Protein AF-A0A956ENQ9-F1 (afdb_monomer)

Sequence (82 aa):
MKAKLTGTKTHENLKAAFAGESQANRRYLYFAKIADVEGYPEVAGNFRDTAEGETGHAHGHLDYLKAAGDPAFFIATAATEN

Mean predicted aligned error: 6.9 Å

pLDDT: mean 85.51, std 19.07, range [38.5, 98.88]

Foldseek 3Di:
DLDLCPPPPVLVVLVVLLVVLVVLLVVLQVVLVVCVVVPNNVSSVVSNVVSVVSVVSNVVSVVNNVSNVPPVPPPVVVVPPD

Secondary structure (DSSP, 8-state):
-----TTSHHHHHHHHHHHHHHHHHHHHHHHHHHHHHHT-HHHHHHHHHHHHHHHHHHHHHHHHHHHTT-GGGTTTTTTS--

Structure (mmCIF, N/CA/C/O backbone):
data_AF-A0A956ENQ9-F1
#
_entry.id   AF-A0A956ENQ9-F1
#
loop_
_atom_site.group_PDB
_atom_site.id
_atom_site.type_symbol
_atom_site.label_atom_id
_atom_site.label_alt_id
_atom_site.label_comp_id
_atom_site.label_asym_id
_atom_site.label_entity_id
_atom_site.label_seq_id
_atom_site.pdbx_PDB_ins_code
_atom_site.Cartn_x
_atom_site.Cartn_y
_atom_site.Cartn_z
_atom_site.occupancy
_atom_site.B_iso_or_equiv
_atom_site.auth_seq_id
_atom_site.auth_comp_id
_atom_site.auth_asym_id
_atom_site.auth_atom_id
_atom_site.pdbx_PDB_model_num
ATOM 1 N N . MET A 1 1 ? -15.584 -13.128 23.571 1.00 41.78 1 MET A N 1
ATOM 2 C CA . MET A 1 1 ? -16.123 -11.752 23.646 1.00 41.78 1 MET A CA 1
ATOM 3 C C . MET A 1 1 ? -15.761 -11.036 22.352 1.00 41.78 1 MET A C 1
ATOM 5 O O . MET A 1 1 ? -14.574 -10.871 22.106 1.00 41.78 1 MET A O 1
ATOM 9 N N . LYS A 1 2 ? -16.723 -10.653 21.498 1.00 50.94 2 LYS A N 1
ATOM 10 C CA . LYS A 1 2 ? -16.434 -9.675 20.433 1.00 50.94 2 LYS A CA 1
ATOM 11 C C . LYS A 1 2 ? -16.164 -8.348 21.138 1.00 50.94 2 LYS A C 1
ATOM 13 O O . LYS A 1 2 ? -17.090 -7.776 21.707 1.00 50.94 2 LYS A O 1
ATOM 18 N N . ALA A 1 3 ? -14.910 -7.907 21.189 1.00 56.19 3 ALA A N 1
ATOM 19 C CA . ALA A 1 3 ? -14.612 -6.565 21.668 1.00 56.19 3 ALA A CA 1
ATOM 20 C C . ALA A 1 3 ? -15.353 -5.584 20.753 1.00 56.19 3 ALA A C 1
ATOM 22 O O . ALA A 1 3 ? -15.184 -5.619 19.534 1.00 56.19 3 ALA A O 1
ATOM 23 N N . LYS A 1 4 ? -16.230 -4.758 21.326 1.00 70.94 4 LYS A N 1
ATOM 24 C CA . LYS A 1 4 ? -16.977 -3.740 20.587 1.00 70.94 4 LYS A CA 1
ATOM 25 C C . LYS A 1 4 ? -15.989 -2.637 20.196 1.00 70.94 4 LYS A C 1
ATOM 27 O O . LYS A 1 4 ? -15.819 -1.670 20.926 1.00 70.94 4 LYS A O 1
ATOM 32 N N . LEU A 1 5 ? -15.268 -2.836 19.091 1.00 79.06 5 LEU A N 1
ATOM 33 C CA . LEU A 1 5 ? -14.258 -1.895 18.597 1.00 79.06 5 LEU A CA 1
ATOM 34 C C . LEU A 1 5 ? -14.902 -0.582 18.134 1.00 79.06 5 LEU A C 1
ATOM 36 O O . LEU A 1 5 ? -14.255 0.460 18.188 1.00 79.06 5 LEU A O 1
ATOM 40 N N . THR A 1 6 ? -16.175 -0.602 17.735 1.00 82.75 6 THR A N 1
ATOM 41 C CA . THR A 1 6 ? -16.923 0.571 17.271 1.00 82.75 6 THR A CA 1
ATOM 42 C C . THR A 1 6 ? -16.813 1.745 18.248 1.00 82.75 6 THR A C 1
ATOM 44 O O . THR A 1 6 ? -17.178 1.633 19.416 1.00 82.75 6 THR A O 1
ATOM 47 N N . GLY A 1 7 ? -16.328 2.882 17.750 1.00 81.19 7 GLY A N 1
ATOM 48 C CA . GLY A 1 7 ? -16.171 4.121 18.524 1.00 81.19 7 GLY A CA 1
ATOM 49 C C . GLY A 1 7 ? -14.916 4.194 19.403 1.00 81.19 7 GLY A C 1
ATOM 50 O O . GLY A 1 7 ? -14.720 5.190 20.088 1.00 81.19 7 GLY A O 1
ATOM 51 N N . THR A 1 8 ? -14.056 3.173 19.393 1.00 90.56 8 THR A N 1
ATOM 52 C CA . THR A 1 8 ? -12.772 3.206 20.115 1.00 90.56 8 THR A CA 1
ATOM 53 C C . THR A 1 8 ? -11.672 3.886 19.300 1.00 90.56 8 THR A C 1
ATOM 55 O O . THR A 1 8 ? -11.742 3.949 18.069 1.00 90.56 8 THR A O 1
ATOM 58 N N . LYS A 1 9 ? -10.584 4.295 19.968 1.00 93.25 9 LYS A N 1
ATOM 59 C CA . LYS A 1 9 ? -9.398 4.823 19.279 1.00 93.25 9 LYS A CA 1
ATOM 60 C C . LYS A 1 9 ? -8.783 3.811 18.309 1.00 93.25 9 LYS A C 1
ATOM 62 O O . LYS A 1 9 ? -8.343 4.177 17.226 1.00 93.25 9 LYS A O 1
ATOM 67 N N . THR A 1 10 ? -8.804 2.529 18.666 1.00 92.12 10 THR A N 1
ATOM 68 C CA . THR A 1 10 ? -8.336 1.447 17.791 1.00 92.12 10 THR A CA 1
ATOM 69 C C . THR A 1 10 ? -9.154 1.366 16.506 1.00 92.12 10 THR A C 1
ATOM 71 O O . THR A 1 10 ? -8.587 1.167 15.439 1.00 92.12 10 THR A O 1
ATOM 74 N N . HIS A 1 11 ? -10.470 1.570 16.574 1.00 90.06 11 HIS A N 1
ATOM 75 C CA . HIS A 1 11 ? -11.322 1.588 15.385 1.00 90.06 11 HIS A CA 1
ATOM 76 C C . HIS A 1 11 ? -11.017 2.765 14.457 1.00 90.06 11 HIS A C 1
ATOM 78 O O . HIS A 1 11 ? -10.926 2.568 13.249 1.00 90.06 11 HIS A O 1
ATOM 84 N N . GLU A 1 12 ? -10.781 3.962 14.998 1.00 91.88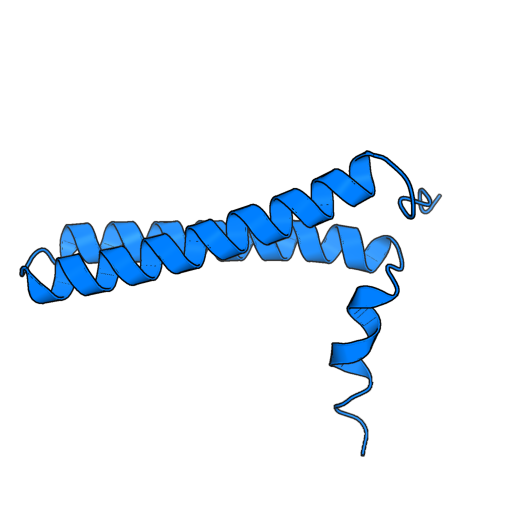 12 GLU A N 1
ATOM 85 C CA . GLU A 1 12 ? -10.303 5.098 14.195 1.00 91.88 12 GLU A CA 1
ATOM 86 C C . GLU A 1 12 ? -8.943 4.811 13.552 1.00 91.88 12 GLU A C 1
ATOM 88 O O . GLU A 1 12 ? -8.755 5.067 12.365 1.00 91.88 12 GLU A O 1
ATOM 93 N N . ASN A 1 13 ? -8.010 4.238 14.318 1.00 95.19 13 ASN A N 1
ATOM 94 C CA . ASN A 1 13 ? -6.677 3.905 13.826 1.00 95.19 13 ASN A CA 1
ATOM 95 C C . ASN A 1 13 ? -6.731 2.860 12.704 1.00 95.19 13 ASN A C 1
ATOM 97 O O . ASN A 1 13 ? -6.006 2.998 11.729 1.00 95.19 13 ASN A O 1
ATOM 101 N N . LEU A 1 14 ? -7.613 1.858 12.795 1.00 93.12 14 LEU A N 1
ATOM 102 C CA . LEU A 1 14 ? -7.816 0.870 11.729 1.00 93.12 14 LEU A CA 1
ATOM 103 C C . LEU A 1 14 ? -8.353 1.511 10.442 1.00 93.12 14 LEU A C 1
ATOM 105 O O . LEU A 1 14 ? -7.888 1.172 9.356 1.00 93.12 14 LEU A O 1
ATOM 109 N N . LYS A 1 15 ? -9.286 2.469 10.544 1.00 92.81 15 LYS A N 1
ATOM 110 C CA . LYS A 1 15 ? -9.770 3.232 9.377 1.00 92.81 15 LYS A CA 1
ATOM 111 C C . LYS A 1 15 ? -8.663 4.075 8.756 1.00 92.81 15 LYS A C 1
ATOM 113 O O . LYS A 1 15 ? -8.516 4.095 7.536 1.00 92.81 15 LYS A O 1
ATOM 118 N N . ALA A 1 16 ? -7.891 4.765 9.594 1.00 96.00 16 ALA A N 1
ATOM 119 C CA . ALA A 1 16 ? -6.773 5.585 9.148 1.00 96.00 16 ALA A CA 1
ATOM 120 C C . ALA A 1 16 ? -5.686 4.734 8.475 1.00 96.00 16 ALA A C 1
ATOM 122 O O . ALA A 1 16 ? -5.198 5.117 7.416 1.00 96.00 16 ALA A O 1
ATOM 123 N N . ALA A 1 17 ? -5.366 3.567 9.041 1.00 96.75 17 ALA A N 1
ATOM 124 C CA . ALA A 1 17 ? -4.420 2.618 8.466 1.00 96.75 17 ALA A CA 1
ATOM 125 C C . ALA A 1 17 ? -4.912 2.104 7.109 1.00 96.75 17 ALA A C 1
ATOM 127 O O . ALA A 1 17 ? -4.211 2.265 6.120 1.00 96.75 17 ALA A O 1
ATOM 128 N N . PHE A 1 18 ? -6.159 1.622 7.011 1.00 96.06 18 PHE A N 1
ATOM 129 C CA . PHE A 1 18 ? -6.743 1.206 5.730 1.00 96.06 18 PHE A CA 1
ATOM 130 C C . PHE A 1 18 ? -6.647 2.298 4.651 1.00 96.06 18 PHE A C 1
ATOM 132 O O . PHE A 1 18 ? -6.251 2.027 3.514 1.00 96.06 18 PHE A O 1
ATOM 139 N N . ALA A 1 19 ? -6.980 3.544 5.002 1.00 96.44 19 ALA A N 1
ATOM 140 C CA . ALA A 1 19 ? -6.858 4.671 4.085 1.00 96.44 19 ALA A CA 1
ATOM 141 C C . ALA A 1 19 ? -5.393 4.963 3.712 1.00 96.44 19 ALA A C 1
ATOM 143 O O . ALA A 1 19 ? -5.120 5.287 2.556 1.00 96.44 19 ALA A O 1
ATOM 144 N N . GLY A 1 20 ? -4.466 4.850 4.666 1.00 98.06 20 GLY A N 1
ATOM 145 C CA . GLY A 1 20 ? -3.029 5.018 4.462 1.00 98.06 20 GLY A CA 1
ATOM 146 C C . GLY A 1 20 ? -2.458 4.000 3.478 1.00 98.06 20 GLY A C 1
ATOM 147 O O . GLY A 1 20 ? -1.873 4.408 2.473 1.00 98.06 20 GLY A O 1
ATOM 148 N N . GLU A 1 21 ? -2.727 2.712 3.702 1.00 98.31 21 GLU A N 1
ATOM 149 C CA . GLU A 1 21 ? -2.258 1.627 2.828 1.00 98.31 21 GLU A CA 1
ATOM 150 C C . GLU A 1 21 ? -2.889 1.709 1.438 1.00 98.31 21 GLU A C 1
ATOM 152 O O . GLU A 1 21 ? -2.206 1.572 0.423 1.00 98.31 21 GLU A O 1
ATOM 157 N N . SER A 1 22 ? -4.170 2.081 1.354 1.00 97.88 22 SER A N 1
ATOM 158 C CA . SER A 1 22 ? -4.832 2.324 0.066 1.00 97.88 22 SER A CA 1
ATOM 159 C C . SER A 1 22 ? -4.172 3.464 -0.720 1.00 97.88 22 SER A C 1
ATOM 161 O O . SER A 1 22 ? -4.018 3.385 -1.939 1.00 97.88 22 SER A O 1
ATOM 163 N N . GLN A 1 23 ? -3.764 4.541 -0.045 1.00 98.56 23 GLN A N 1
ATOM 164 C CA . GLN A 1 23 ? -3.054 5.647 -0.690 1.00 98.56 23 GLN A CA 1
ATOM 165 C C . GLN A 1 23 ? -1.622 5.263 -1.081 1.00 98.56 23 GLN A C 1
ATOM 167 O O . GLN A 1 23 ? -1.158 5.675 -2.146 1.00 98.56 23 GLN A O 1
ATOM 172 N N . ALA A 1 24 ? -0.922 4.493 -0.242 1.00 98.56 24 ALA A N 1
ATOM 173 C CA . ALA A 1 24 ? 0.416 3.986 -0.531 1.00 98.56 24 ALA A CA 1
ATOM 174 C C . ALA A 1 24 ? 0.404 3.081 -1.770 1.00 98.56 24 ALA A C 1
ATOM 176 O O . ALA A 1 24 ? 1.125 3.370 -2.725 1.00 98.56 24 ALA A O 1
ATOM 177 N N . ASN A 1 25 ? -0.514 2.110 -1.824 1.00 98.75 25 ASN A N 1
ATOM 178 C CA . ASN A 1 25 ? -0.754 1.262 -2.992 1.00 98.75 25 ASN A CA 1
ATOM 179 C C . ASN A 1 25 ? -0.902 2.089 -4.282 1.00 98.75 25 ASN A C 1
ATOM 181 O O . ASN A 1 25 ? -0.184 1.866 -5.258 1.00 98.75 25 ASN A O 1
ATOM 185 N N . ARG A 1 26 ? -1.776 3.107 -4.282 1.00 98.69 26 ARG A N 1
ATOM 186 C CA . ARG A 1 26 ? -2.002 3.952 -5.469 1.00 98.69 26 ARG A CA 1
ATOM 187 C C . ARG A 1 26 ? -0.757 4.722 -5.901 1.00 98.69 26 ARG A C 1
ATOM 189 O O . ARG A 1 26 ? -0.533 4.862 -7.104 1.00 98.69 26 ARG A O 1
ATOM 196 N N . ARG A 1 27 ? 0.060 5.201 -4.956 1.00 98.81 27 ARG A N 1
ATOM 197 C CA . ARG A 1 27 ? 1.337 5.864 -5.268 1.00 98.81 27 ARG A CA 1
ATOM 198 C C . ARG A 1 27 ? 2.348 4.888 -5.860 1.00 98.81 27 ARG A C 1
ATOM 200 O O . ARG A 1 27 ? 2.968 5.219 -6.864 1.00 98.81 27 ARG A O 1
ATOM 207 N N . TYR A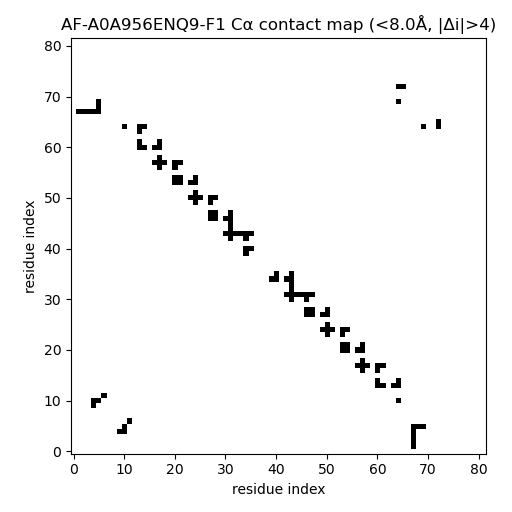 1 28 ? 2.479 3.689 -5.297 1.00 98.81 28 TYR A N 1
ATOM 208 C CA . TYR A 1 28 ? 3.408 2.687 -5.816 1.00 98.81 28 TYR A CA 1
ATOM 209 C C . TYR A 1 28 ? 3.023 2.212 -7.218 1.00 98.81 28 TYR A C 1
ATOM 211 O O . TYR A 1 28 ? 3.882 2.165 -8.092 1.00 98.81 28 TYR A O 1
ATOM 219 N N . LEU A 1 29 ? 1.735 1.992 -7.497 1.00 98.81 29 LEU A N 1
ATOM 220 C CA . LEU A 1 29 ? 1.276 1.689 -8.859 1.00 98.81 29 LEU A CA 1
ATOM 221 C C . LEU A 1 29 ? 1.560 2.833 -9.844 1.00 98.81 29 LEU A C 1
ATOM 223 O O . LEU A 1 29 ? 1.921 2.586 -10.995 1.00 98.81 29 LEU A O 1
ATOM 227 N N . TYR A 1 30 ? 1.423 4.087 -9.402 1.00 98.75 30 TYR A N 1
ATOM 228 C CA . TYR A 1 30 ? 1.790 5.241 -10.220 1.00 98.75 30 TYR A CA 1
ATOM 229 C C . TYR A 1 30 ? 3.296 5.262 -10.518 1.00 98.75 30 TYR A C 1
ATOM 231 O O . TYR A 1 30 ? 3.682 5.419 -11.674 1.00 98.75 30 TYR A O 1
ATOM 239 N N . PHE A 1 31 ? 4.149 5.037 -9.517 1.00 98.75 31 PHE A N 1
ATOM 240 C CA . PHE A 1 31 ? 5.601 4.995 -9.713 1.00 98.75 31 PHE A CA 1
ATOM 241 C C . PHE A 1 31 ? 6.057 3.805 -10.555 1.00 98.75 31 PHE A C 1
ATOM 243 O O . PHE A 1 31 ? 6.944 3.976 -11.386 1.00 98.75 31 PHE A O 1
ATOM 250 N N . ALA A 1 32 ? 5.407 2.646 -10.435 1.00 98.88 32 ALA A N 1
ATOM 251 C CA . ALA A 1 32 ? 5.644 1.520 -11.331 1.00 98.88 32 ALA A CA 1
ATOM 252 C C . ALA A 1 32 ? 5.407 1.915 -12.797 1.00 98.88 32 ALA A C 1
ATOM 254 O O . ALA A 1 32 ? 6.250 1.651 -13.648 1.00 98.88 32 ALA A O 1
ATOM 255 N N . LYS A 1 33 ? 4.302 2.622 -13.079 1.00 98.75 33 LYS A N 1
ATOM 256 C CA . LYS A 1 33 ? 3.993 3.116 -14.428 1.00 98.75 33 LYS A CA 1
ATOM 257 C C . LYS A 1 33 ? 5.040 4.109 -14.939 1.00 98.75 33 LYS A C 1
ATOM 259 O O . LYS A 1 33 ? 5.371 4.078 -16.120 1.00 98.75 33 LYS A O 1
ATOM 264 N N . ILE A 1 34 ? 5.541 5.001 -14.084 1.00 98.75 34 ILE A N 1
ATOM 265 C CA . ILE A 1 34 ? 6.619 5.925 -14.466 1.00 98.75 34 ILE A CA 1
ATOM 266 C C . ILE A 1 34 ? 7.904 5.147 -14.782 1.00 98.75 34 ILE A C 1
ATOM 268 O O . ILE A 1 34 ? 8.491 5.365 -15.837 1.00 98.75 34 ILE A O 1
ATOM 272 N N . ALA A 1 35 ? 8.284 4.184 -13.940 1.00 98.75 35 ALA A N 1
ATOM 273 C CA . ALA A 1 35 ? 9.460 3.346 -14.161 1.00 98.75 35 ALA A CA 1
ATOM 274 C C . ALA A 1 35 ? 9.368 2.518 -15.459 1.00 98.75 35 ALA A C 1
ATOM 276 O O . ALA A 1 35 ? 10.373 2.371 -16.151 1.00 98.75 35 ALA A O 1
ATOM 277 N N . ASP A 1 36 ? 8.175 2.039 -15.840 1.00 98.62 36 ASP A N 1
ATOM 278 C CA . ASP A 1 36 ? 7.962 1.394 -17.146 1.00 98.62 36 ASP A CA 1
ATOM 279 C C . ASP A 1 36 ? 8.265 2.347 -18.311 1.00 98.62 36 ASP A C 1
ATOM 281 O O . ASP A 1 36 ? 8.945 1.968 -19.263 1.00 98.62 36 ASP A O 1
ATOM 285 N N . VAL A 1 37 ? 7.759 3.586 -18.242 1.00 98.62 37 VAL A N 1
ATOM 286 C CA . VAL A 1 37 ? 7.942 4.606 -19.292 1.00 98.62 37 VAL A CA 1
ATOM 287 C C . VAL A 1 37 ? 9.410 5.006 -19.427 1.00 98.62 37 VAL A C 1
ATOM 289 O O . VAL A 1 37 ? 9.883 5.241 -20.536 1.00 98.62 37 VAL A O 1
ATOM 292 N N . GLU A 1 38 ? 10.135 5.060 -18.313 1.00 98.56 38 GLU A N 1
ATOM 293 C CA . GLU A 1 38 ? 11.559 5.400 -18.280 1.00 98.56 38 GLU A CA 1
ATOM 294 C C . GLU A 1 38 ? 12.483 4.216 -18.619 1.00 98.56 38 GLU A C 1
ATOM 296 O O . GLU A 1 38 ? 13.689 4.404 -18.768 1.00 98.56 38 GLU A O 1
ATOM 301 N N . GLY A 1 39 ? 11.936 3.006 -18.791 1.00 98.44 39 GLY A N 1
ATOM 302 C CA . GLY A 1 39 ? 12.702 1.826 -19.192 1.00 98.44 39 GLY A CA 1
ATOM 303 C C . GLY A 1 39 ? 13.425 1.111 -18.046 1.00 98.44 39 GLY A C 1
ATOM 304 O O . GLY A 1 39 ? 14.439 0.457 -18.288 1.00 98.44 39 GLY A O 1
ATOM 305 N N . TYR A 1 40 ? 12.907 1.194 -16.815 1.00 98.69 40 TYR A N 1
ATOM 306 C CA . TYR A 1 40 ? 13.443 0.519 -15.625 1.00 98.69 40 TYR A CA 1
ATOM 307 C C . TYR A 1 40 ? 12.533 -0.639 -15.159 1.00 98.69 40 TYR A C 1
ATOM 309 O O . TYR A 1 40 ? 11.816 -0.505 -14.162 1.00 98.69 40 TYR A O 1
ATOM 317 N N . PRO A 1 41 ? 12.549 -1.805 -15.83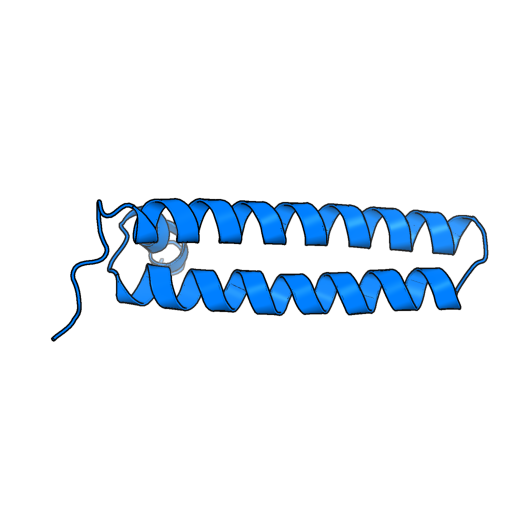5 1.00 97.44 41 PRO A N 1
ATOM 318 C CA . PRO A 1 41 ? 11.597 -2.890 -15.578 1.00 97.44 41 PRO A CA 1
ATOM 319 C C . PRO A 1 41 ? 11.718 -3.510 -14.178 1.00 97.44 41 PRO A C 1
ATOM 321 O O . PRO A 1 41 ? 10.700 -3.833 -13.570 1.00 97.44 41 PRO A O 1
ATOM 324 N N . GLU A 1 42 ? 12.931 -3.642 -13.633 1.00 98.56 42 GLU A N 1
ATOM 325 C CA . GLU A 1 42 ? 13.135 -4.169 -12.272 1.00 98.56 42 GLU A CA 1
ATOM 326 C C . GLU A 1 42 ? 12.580 -3.216 -11.205 1.00 98.56 42 GLU A C 1
ATOM 328 O O . GLU A 1 42 ? 11.921 -3.643 -10.259 1.00 98.56 42 GLU A O 1
ATOM 333 N N . VAL A 1 43 ? 12.773 -1.906 -11.390 1.00 98.69 43 VAL A N 1
ATOM 334 C CA . VAL A 1 43 ? 12.230 -0.879 -10.488 1.00 98.69 43 VAL A CA 1
ATOM 335 C C . VAL A 1 43 ? 10.702 -0.875 -10.544 1.00 98.69 43 VAL A C 1
ATOM 337 O O . VAL A 1 43 ? 10.045 -0.817 -9.504 1.00 98.69 43 VAL A O 1
ATOM 340 N N . ALA A 1 44 ? 10.127 -0.993 -11.744 1.00 98.81 44 ALA A N 1
ATOM 341 C CA . ALA A 1 44 ? 8.686 -1.126 -11.909 1.00 98.81 44 ALA A CA 1
ATOM 342 C C . ALA A 1 44 ? 8.146 -2.388 -11.216 1.00 98.81 44 ALA A C 1
ATOM 344 O O . ALA A 1 44 ? 7.107 -2.322 -10.560 1.00 98.81 44 ALA A O 1
ATOM 345 N N . GLY A 1 45 ? 8.853 -3.519 -11.327 1.00 98.75 45 GLY A N 1
ATOM 346 C CA . GLY A 1 45 ? 8.550 -4.760 -10.608 1.00 98.75 45 GLY A CA 1
ATOM 347 C C . GLY A 1 45 ? 8.500 -4.550 -9.095 1.00 98.75 45 GLY A C 1
ATOM 348 O O . GLY A 1 45 ? 7.458 -4.777 -8.486 1.00 98.75 45 GLY A O 1
ATOM 349 N N . ASN A 1 46 ? 9.560 -3.980 -8.519 1.00 98.81 46 ASN A N 1
ATOM 350 C CA . ASN A 1 46 ? 9.642 -3.716 -7.079 1.00 98.81 46 ASN A CA 1
ATOM 351 C C . ASN A 1 46 ? 8.480 -2.846 -6.569 1.00 98.81 46 ASN A C 1
ATOM 353 O O . ASN A 1 46 ? 7.913 -3.114 -5.507 1.00 98.81 46 ASN A O 1
ATOM 357 N N . PHE A 1 47 ? 8.088 -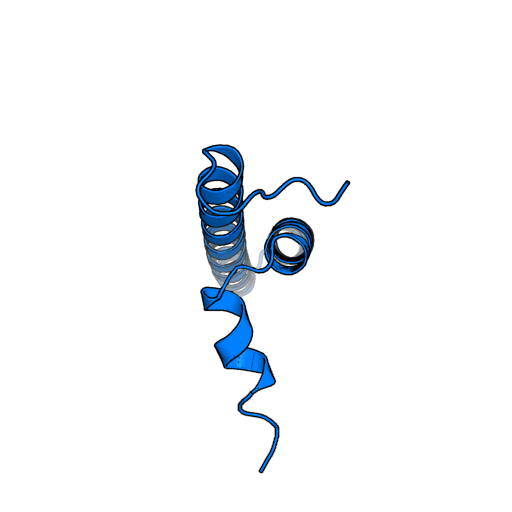1.811 -7.321 1.00 98.81 47 PHE A N 1
ATOM 358 C CA . PHE A 1 47 ? 6.937 -0.985 -6.952 1.00 98.81 47 PHE A CA 1
ATOM 359 C C . PHE A 1 47 ? 5.606 -1.739 -7.023 1.00 98.81 47 PHE A C 1
ATOM 361 O O . PHE A 1 47 ? 4.754 -1.525 -6.161 1.00 98.81 47 PHE A O 1
ATOM 368 N N . ARG A 1 48 ? 5.407 -2.623 -8.009 1.00 98.81 48 ARG A N 1
ATOM 369 C CA . ARG A 1 48 ? 4.194 -3.456 -8.079 1.00 98.81 48 ARG A CA 1
ATOM 370 C C . ARG A 1 48 ? 4.128 -4.452 -6.927 1.00 98.81 48 ARG A C 1
ATOM 372 O O . ARG A 1 48 ? 3.078 -4.553 -6.302 1.00 98.81 48 ARG A O 1
ATOM 379 N N . ASP A 1 49 ? 5.240 -5.102 -6.603 1.00 98.75 49 ASP A N 1
ATOM 380 C CA . ASP A 1 49 ? 5.312 -6.050 -5.486 1.00 98.75 49 ASP A CA 1
ATOM 381 C C . ASP A 1 49 ? 5.036 -5.349 -4.149 1.00 98.75 49 ASP A C 1
ATOM 383 O O . ASP A 1 49 ? 4.291 -5.851 -3.308 1.00 98.75 49 ASP A O 1
ATOM 387 N N . THR A 1 50 ? 5.563 -4.132 -3.979 1.00 98.62 50 THR A N 1
ATOM 388 C CA . THR A 1 50 ? 5.280 -3.309 -2.795 1.00 98.62 50 THR A CA 1
ATOM 389 C C . THR A 1 50 ? 3.802 -2.917 -2.743 1.00 98.62 50 THR A C 1
ATOM 391 O O . THR A 1 50 ? 3.172 -3.031 -1.695 1.00 98.62 50 THR A O 1
ATOM 394 N N . ALA A 1 51 ? 3.215 -2.504 -3.873 1.00 98.75 51 ALA A N 1
ATOM 395 C CA . ALA A 1 51 ? 1.792 -2.184 -3.949 1.00 98.75 51 ALA A CA 1
ATOM 396 C C . ALA A 1 51 ? 0.911 -3.382 -3.557 1.00 98.75 51 ALA A C 1
ATOM 398 O O . ALA A 1 51 ? -0.074 -3.196 -2.842 1.00 98.75 51 ALA A O 1
ATOM 399 N N . GLU A 1 52 ? 1.272 -4.596 -3.976 1.00 98.69 52 GLU A N 1
ATOM 400 C CA . GLU A 1 52 ? 0.573 -5.824 -3.584 1.00 98.69 52 GLU A CA 1
ATOM 401 C C . GLU A 1 52 ? 0.679 -6.091 -2.076 1.00 98.69 52 GLU A C 1
ATOM 403 O O . GLU A 1 52 ? -0.315 -6.444 -1.438 1.00 98.69 52 GLU A O 1
ATOM 408 N N . GLY A 1 53 ? 1.844 -5.826 -1.477 1.00 98.50 53 GLY A N 1
ATOM 409 C CA . GLY A 1 53 ? 2.011 -5.829 -0.021 1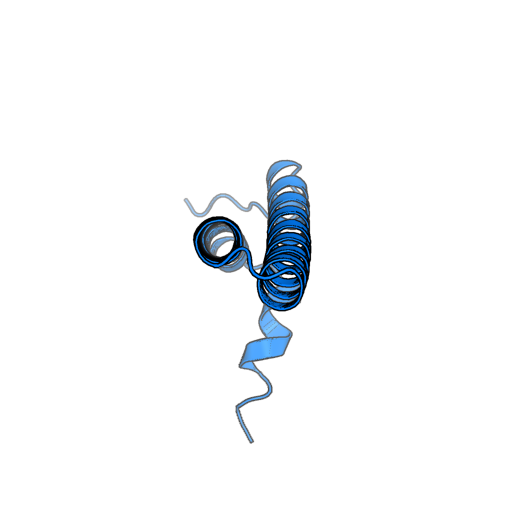.00 98.50 53 GLY A CA 1
ATOM 410 C C . GLY A 1 53 ? 1.006 -4.910 0.683 1.00 98.50 53 GLY A C 1
ATOM 411 O O . GLY A 1 53 ? 0.296 -5.349 1.591 1.00 98.50 53 GLY A O 1
ATOM 412 N N . GLU A 1 54 ? 0.855 -3.672 0.201 1.00 98.44 54 GLU A N 1
ATOM 413 C CA . GLU A 1 54 ? -0.108 -2.722 0.778 1.00 98.44 54 GLU A CA 1
ATOM 414 C C . GLU A 1 54 ? -1.569 -3.122 0.546 1.00 98.44 54 GLU A C 1
ATOM 416 O O . GLU A 1 54 ? -2.425 -2.848 1.390 1.00 98.44 54 GLU A O 1
ATOM 421 N N . THR A 1 55 ? -1.875 -3.825 -0.550 1.00 98.00 55 THR A N 1
ATOM 422 C CA . THR A 1 55 ? -3.191 -4.458 -0.739 1.00 98.00 55 THR A CA 1
ATOM 423 C C . THR A 1 55 ? -3.463 -5.459 0.387 1.00 98.00 55 THR A C 1
ATOM 425 O O . THR A 1 55 ? -4.537 -5.435 0.995 1.00 98.00 55 THR A O 1
ATOM 428 N N . GLY A 1 56 ? -2.481 -6.308 0.705 1.00 97.62 56 GLY A N 1
ATOM 429 C CA . GLY A 1 56 ? -2.557 -7.257 1.815 1.00 97.62 56 GLY A CA 1
ATOM 430 C C . GLY A 1 56 ? -2.789 -6.571 3.164 1.00 97.62 56 GLY A C 1
ATOM 431 O O . GLY A 1 56 ? -3.700 -6.959 3.901 1.00 97.62 56 GLY A O 1
ATOM 432 N N . HIS A 1 57 ? -2.031 -5.513 3.469 1.00 97.50 57 HIS A N 1
ATOM 433 C CA . HIS A 1 57 ? -2.208 -4.727 4.697 1.00 97.50 57 HIS A CA 1
ATOM 434 C C . HIS A 1 57 ? -3.603 -4.085 4.778 1.00 97.50 57 HIS A C 1
ATOM 436 O O . HIS A 1 57 ? -4.303 -4.227 5.787 1.00 97.50 57 HIS A O 1
ATOM 442 N N . ALA A 1 58 ? -4.059 -3.448 3.694 1.00 96.44 58 ALA A N 1
ATOM 443 C CA . ALA A 1 58 ? -5.375 -2.823 3.612 1.00 96.44 58 ALA A CA 1
ATOM 444 C C . ALA A 1 58 ? -6.511 -3.838 3.839 1.00 96.44 58 ALA A C 1
ATOM 446 O O . ALA A 1 58 ? -7.433 -3.580 4.619 1.00 96.44 58 ALA A O 1
ATOM 447 N N . HIS A 1 59 ? -6.435 -5.014 3.209 1.00 94.69 59 HIS A N 1
ATOM 448 C CA . HIS A 1 59 ? -7.403 -6.092 3.416 1.00 94.69 59 HIS A CA 1
ATOM 449 C C . HIS A 1 59 ? -7.403 -6.606 4.857 1.00 94.69 59 HIS A C 1
ATOM 451 O O . HIS A 1 59 ? -8.475 -6.763 5.442 1.00 94.69 59 HIS A O 1
ATOM 457 N N . GLY A 1 60 ? -6.225 -6.777 5.463 1.00 93.69 60 GLY A N 1
ATOM 458 C CA . GLY A 1 60 ? -6.111 -7.150 6.870 1.00 93.69 60 GLY A CA 1
ATOM 459 C C . GLY A 1 60 ? -6.844 -6.164 7.782 1.00 93.69 60 GLY A C 1
ATOM 460 O O . GLY A 1 60 ? -7.669 -6.570 8.601 1.00 93.69 60 GLY A O 1
ATOM 461 N N . HIS A 1 61 ? -6.624 -4.857 7.605 1.00 93.56 61 HIS A N 1
ATOM 462 C CA . HIS A 1 61 ? -7.345 -3.829 8.363 1.00 93.56 61 HIS A CA 1
ATOM 463 C C . HIS A 1 61 ? -8.860 -3.869 8.125 1.00 93.56 61 HIS A C 1
ATOM 465 O O . HIS A 1 61 ? -9.630 -3.751 9.084 1.00 93.56 61 HIS A O 1
ATOM 471 N N . LEU A 1 62 ? -9.296 -4.086 6.879 1.00 89.69 62 LEU A N 1
ATOM 472 C CA . LEU A 1 62 ? -10.714 -4.245 6.558 1.00 89.69 62 LEU A CA 1
ATOM 473 C C . LEU A 1 62 ? -11.344 -5.428 7.287 1.00 89.69 62 LEU A C 1
ATOM 475 O O . LEU A 1 62 ? -12.449 -5.284 7.799 1.00 89.69 62 LEU A O 1
ATOM 479 N N . ASP A 1 63 ? -10.678 -6.574 7.381 1.00 89.69 63 ASP A N 1
ATOM 480 C CA . ASP A 1 63 ? -11.248 -7.748 8.047 1.00 89.69 63 ASP A CA 1
ATOM 481 C C . ASP A 1 63 ? -11.489 -7.510 9.548 1.00 89.69 63 ASP A C 1
ATOM 483 O O . ASP A 1 63 ? -12.536 -7.900 10.080 1.00 89.69 63 ASP A O 1
ATOM 487 N N . TYR A 1 64 ? -10.607 -6.764 10.222 1.00 87.50 64 TYR A N 1
ATOM 488 C CA . TYR A 1 64 ? -10.847 -6.318 11.601 1.00 87.50 64 TYR A CA 1
ATOM 489 C C . TYR A 1 64 ? -12.023 -5.333 11.706 1.00 87.50 64 TYR A C 1
ATOM 491 O O . TYR A 1 64 ? -12.826 -5.431 12.640 1.00 87.50 64 TYR A O 1
ATOM 499 N N . LEU A 1 65 ? -12.165 -4.407 10.750 1.00 86.31 65 LEU A N 1
ATOM 500 C CA . LEU A 1 65 ? -13.292 -3.464 10.698 1.00 86.31 65 LEU A CA 1
ATOM 501 C C . LEU A 1 65 ? -14.633 -4.177 10.438 1.00 86.31 65 LEU A C 1
ATOM 503 O O . LEU A 1 65 ? -15.633 -3.859 11.085 1.00 86.31 65 LEU A O 1
ATOM 507 N N . LYS A 1 66 ? -14.658 -5.197 9.568 1.00 82.50 66 LYS A N 1
ATOM 508 C CA . LYS A 1 66 ? -15.835 -6.055 9.335 1.00 82.50 66 LYS A CA 1
ATOM 509 C C . LYS A 1 66 ? -16.265 -6.765 10.612 1.00 82.50 66 LYS A C 1
ATOM 511 O O . LYS A 1 66 ? -17.439 -6.737 10.981 1.00 82.50 66 LYS A O 1
ATOM 516 N N . ALA A 1 67 ? -15.312 -7.370 11.324 1.00 76.12 67 ALA A N 1
ATOM 517 C CA . ALA A 1 67 ? -15.583 -8.069 12.578 1.00 76.12 67 ALA A CA 1
ATOM 518 C C . ALA A 1 67 ? -16.144 -7.135 13.671 1.00 76.12 67 ALA A C 1
ATOM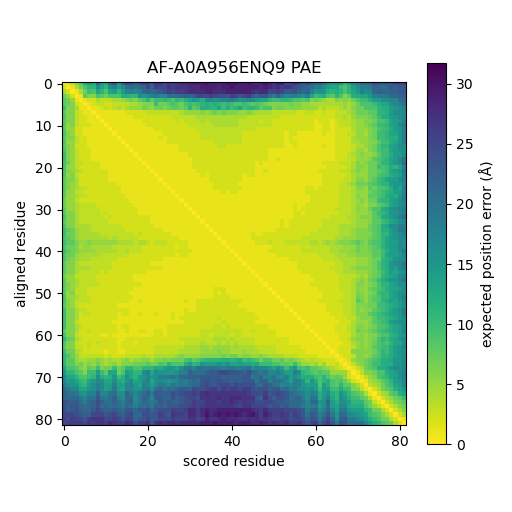 520 O O . ALA A 1 67 ?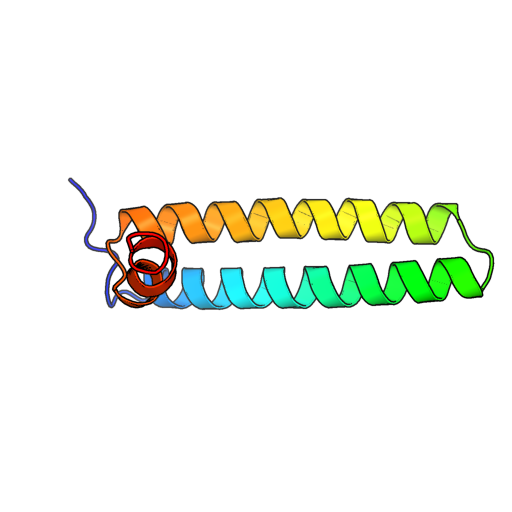 -16.911 -7.590 14.529 1.00 76.12 67 ALA A O 1
ATOM 521 N N . ALA A 1 68 ? -15.804 -5.841 13.610 1.00 73.62 68 ALA A N 1
ATOM 522 C CA . ALA A 1 68 ? -16.302 -4.792 14.496 1.00 73.62 68 ALA A CA 1
ATOM 523 C C . ALA A 1 68 ? -17.742 -4.332 14.195 1.00 73.62 68 ALA A C 1
ATOM 525 O O . ALA A 1 68 ? -18.316 -3.614 15.014 1.00 73.62 68 ALA A O 1
ATOM 526 N N . GLY A 1 69 ? -18.334 -4.732 13.063 1.00 67.62 69 GLY A N 1
ATOM 527 C CA . GLY A 1 69 ? -19.692 -4.336 12.677 1.00 67.62 69 GLY A CA 1
ATOM 528 C C . GLY A 1 69 ? -19.818 -2.866 12.264 1.00 67.62 69 GLY A C 1
ATOM 529 O O . GLY A 1 69 ? -20.838 -2.243 12.549 1.00 67.62 69 GLY A O 1
ATOM 530 N N . ASP A 1 70 ? -18.785 -2.292 11.641 1.00 67.06 70 ASP A N 1
ATOM 531 C CA . ASP A 1 70 ? -18.798 -0.898 11.185 1.00 67.06 70 ASP A CA 1
ATOM 532 C C . ASP A 1 70 ? -19.828 -0.671 10.050 1.00 67.06 70 ASP A C 1
ATOM 534 O O . ASP A 1 70 ? -19.690 -1.261 8.976 1.00 67.06 70 ASP A O 1
ATOM 538 N N . PRO A 1 71 ? -20.855 0.186 10.238 1.00 56.12 71 PRO A N 1
ATOM 539 C CA . PRO A 1 71 ? -21.930 0.396 9.263 1.00 56.12 71 PRO A CA 1
ATOM 540 C C . PRO A 1 71 ? -21.460 0.945 7.908 1.00 56.12 71 PRO A C 1
ATOM 542 O O . PRO A 1 71 ? -22.099 0.667 6.895 1.00 56.12 71 PRO A O 1
ATOM 545 N N . ALA A 1 72 ? -20.327 1.657 7.853 1.00 58.94 72 ALA A N 1
ATOM 546 C CA . ALA A 1 72 ? -19.755 2.142 6.591 1.00 58.94 72 ALA A CA 1
ATOM 547 C C . ALA A 1 72 ? -19.358 1.000 5.630 1.00 58.94 72 ALA A C 1
ATOM 549 O O . ALA A 1 72 ? -19.213 1.223 4.431 1.00 58.94 72 ALA A O 1
ATOM 550 N N . PHE A 1 73 ? -19.216 -0.225 6.146 1.00 56.72 73 PHE A N 1
ATOM 551 C CA . PHE A 1 73 ? -18.876 -1.414 5.373 1.00 56.72 73 PHE A CA 1
ATOM 552 C C . PHE A 1 73 ? -20.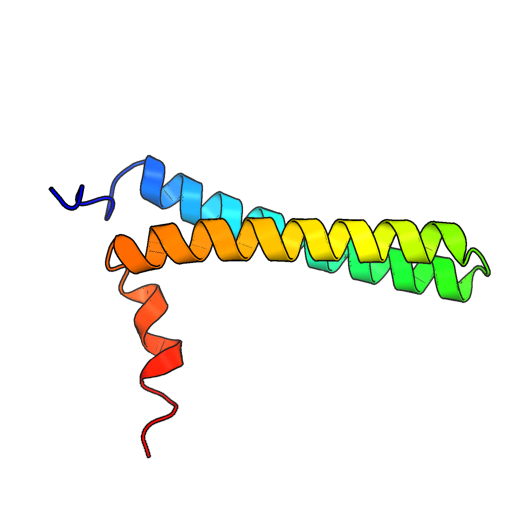087 -2.057 4.663 1.00 56.72 73 PHE A C 1
ATOM 554 O O . PHE A 1 73 ? -19.934 -2.675 3.612 1.00 56.72 73 PHE A O 1
ATOM 561 N N . PHE A 1 74 ? -21.308 -1.887 5.187 1.00 54.34 74 PHE A N 1
ATOM 562 C CA . PHE A 1 74 ? -22.501 -2.605 4.704 1.00 54.34 74 PHE A CA 1
ATOM 563 C C . PHE A 1 74 ? -23.060 -2.104 3.361 1.00 54.34 74 PHE A C 1
ATOM 565 O O . PHE A 1 74 ? -23.925 -2.756 2.779 1.00 54.34 74 PHE A O 1
ATOM 572 N N . ILE A 1 75 ? -22.565 -0.983 2.829 1.00 51.53 75 ILE A N 1
ATOM 573 C CA . ILE A 1 75 ? -23.090 -0.403 1.580 1.00 51.53 75 ILE A CA 1
ATOM 574 C C . ILE A 1 75 ? -22.579 -1.158 0.334 1.00 51.53 75 ILE A C 1
ATOM 576 O O . ILE A 1 75 ? -23.233 -1.127 -0.703 1.00 51.53 75 ILE A O 1
ATOM 580 N N . ALA A 1 76 ? -21.469 -1.904 0.420 1.00 47.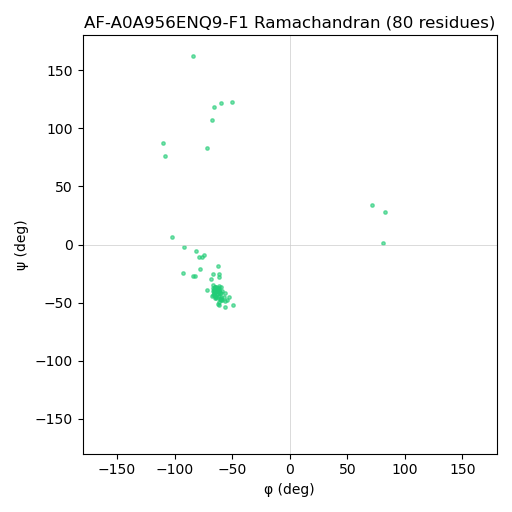94 76 ALA A N 1
ATOM 581 C CA . ALA A 1 76 ? -20.928 -2.632 -0.736 1.00 47.94 76 ALA A CA 1
ATOM 582 C C . ALA A 1 76 ? -21.583 -4.006 -0.983 1.00 47.94 76 ALA A C 1
ATOM 584 O O . ALA A 1 76 ? -21.618 -4.459 -2.122 1.00 47.94 76 ALA A O 1
ATOM 585 N N . THR A 1 77 ? -22.121 -4.668 0.047 1.00 44.47 77 THR A N 1
ATOM 586 C CA . THR A 1 77 ? -22.750 -5.999 -0.091 1.00 44.47 77 THR A CA 1
ATOM 587 C C . THR A 1 77 ? -24.258 -5.936 -0.325 1.00 44.47 77 THR A C 1
ATOM 589 O O . THR A 1 77 ? -24.818 -6.855 -0.904 1.00 44.47 77 THR A O 1
ATOM 592 N N . ALA A 1 78 ? -24.925 -4.854 0.089 1.00 44.38 78 ALA A N 1
ATOM 593 C CA . ALA A 1 78 ? -26.364 -4.680 -0.130 1.00 44.38 78 ALA A CA 1
ATOM 594 C C . ALA A 1 78 ? -26.716 -4.234 -1.566 1.00 44.38 78 ALA A C 1
ATOM 596 O O . ALA A 1 78 ? -27.882 -4.242 -1.940 1.00 44.38 78 ALA A O 1
ATOM 597 N N . ALA A 1 79 ? -25.726 -3.842 -2.377 1.00 44.34 79 ALA A N 1
ATOM 598 C CA . ALA A 1 79 ? -25.930 -3.385 -3.755 1.00 44.34 79 ALA A CA 1
ATOM 599 C C . ALA A 1 79 ? -25.835 -4.506 -4.813 1.00 44.34 79 ALA A C 1
ATOM 601 O O . ALA A 1 79 ? -26.029 -4.233 -5.994 1.00 44.34 79 ALA A O 1
ATOM 602 N N . THR A 1 80 ? -25.536 -5.749 -4.415 1.00 44.84 80 THR A N 1
ATOM 603 C CA . THR A 1 80 ? -25.477 -6.918 -5.318 1.00 44.84 80 THR A CA 1
ATOM 604 C C . THR A 1 80 ? -26.703 -7.830 -5.230 1.00 44.84 80 THR A C 1
ATOM 606 O O . THR A 1 80 ? -26.721 -8.884 -5.857 1.00 44.84 80 THR A O 1
ATOM 609 N N . GLU A 1 81 ? -27.729 -7.436 -4.477 1.00 39.41 81 GLU A N 1
ATOM 610 C CA . GLU A 1 81 ? -29.027 -8.114 -4.436 1.00 39.41 81 GLU A CA 1
ATOM 611 C C . GLU A 1 81 ? -30.077 -7.220 -5.112 1.00 39.41 81 GLU A C 1
ATOM 613 O O . GLU A 1 81 ? -30.694 -6.379 -4.463 1.00 39.41 81 GLU A O 1
ATOM 618 N N . ASN A 1 82 ? -30.214 -7.351 -6.436 1.00 38.50 82 ASN A N 1
ATOM 619 C CA . ASN A 1 82 ? -31.414 -7.024 -7.220 1.00 38.50 82 ASN A CA 1
ATOM 620 C C . ASN A 1 82 ? -31.339 -7.693 -8.595 1.00 38.50 82 ASN A C 1
ATOM 622 O O . ASN A 1 82 ? -30.298 -7.525 -9.270 1.00 38.50 82 ASN A O 1
#

Solvent-accessible surface area (backbone atoms only — not comparable to full-atom values): 4455 Å² total; per-residue (Å²): 130,85,69,76,36,66,92,37,72,66,42,53,50,37,54,51,47,28,54,49,27,51,51,50,22,56,52,25,48,51,49,16,54,50,26,51,76,74,69,36,63,68,60,16,48,54,24,45,55,50,21,51,51,25,50,52,53,22,50,54,34,46,54,57,44,58,77,35,66,50,71,87,63,55,66,72,69,63,72,76,73,127

Radius of gyration: 16.52 Å; Cα contacts (8 Å, |Δi|>4): 67; chains: 1; bounding box: 45×18×43 Å

Nearest PDB structures (foldseek):
  7o91-assembly2_B  TM=9.877E-01  e=3.072E-05  Sulfurisphaera tokodaii str. 7
  1j30-assembly1_B  TM=9.910E-01  e=4.088E-05  Sulfurisphaera tokodaii str. 7
  7o91-assembly1_A  TM=9.945E-01  e=8.110E-05  Sulfurisphaera tokodaii str. 7
  4di0-assembly1_B  TM=9.396E-01  e=5.136E-05  Burkholderia pseudomallei 1710b
  2hr5-assembly1_A  TM=9.685E-01  e=4.167E-03  Pyrococcus furiosus